Protein AF-A0A349K7P1-F1 (afdb_monomer)

Secondary structure (DSSP, 8-state):
-PBPPSS-GGG--SEEEEEE-TTS-EEEEEEETTEEEEEEEEEPTTS-EEE--S-PPPPSSSSGGG-SSEEEEE-TTS-EEEEEETTS-EEE--

Nearest PDB structures (foldseek):
  7sqc-assembly1_7C  TM=8.242E-01  e=5.932E-02  Chlamydomonas reinhardtii
  6t4r-assembly1_CCC  TM=4.465E-01  e=6.132E-03  Trypanosoma brucei
  7sqc-assembly1_7E  TM=5.269E-01  e=4.959E-02  Chlamydomonas reinhardtii
  6t4d-assembly1_A-2  TM=4.598E-01  e=1.907E-02  Plasmodium falciparum
  7sqc-assembly1_V0  TM=5.416E-01  e=1.144E-01  Chlamydomonas reinhardtii

Solvent-accessible surface area (backbone atoms only — not comparable to full-atom values): 5522 Å² total; per-residue (Å²): 113,54,71,46,75,79,86,60,58,72,72,23,48,74,15,32,43,76,47,74,45,97,84,51,33,32,37,43,26,27,25,40,81,40,35,86,34,56,64,32,43,25,33,38,74,87,70,49,78,42,77,53,65,88,64,73,80,75,57,49,57,98,42,89,91,56,36,76,48,40,50,76,42,61,50,98,85,74,45,68,35,32,34,37,35,79,88,70,51,71,48,80,45,131

pLDDT: mean 76.18, std 11.5, range [50.44, 93.12]

Mean predicted aligned error: 10.93 Å

Sequence (94 aa):
LPECEGTDYRQWTNCQGTMTLPDGNKYVGEWKDGQWHGQGTMTLPDGKLAWAENQLPECEGTDYRQWTNCQGTWNENNILTYMTWANGQKYVGE

Structure (mmCIF, N/CA/C/O backbone):
data_AF-A0A349K7P1-F1
#
_entry.id   AF-A0A349K7P1-F1
#
loop_
_atom_site.group_PDB
_atom_site.id
_atom_site.type_symbol
_atom_site.label_atom_id
_atom_site.label_alt_id
_atom_site.label_comp_id
_atom_site.label_asym_id
_atom_site.label_entity_id
_atom_site.label_seq_id
_atom_site.pdbx_PDB_ins_code
_atom_site.Cartn_x
_atom_site.Cartn_y
_atom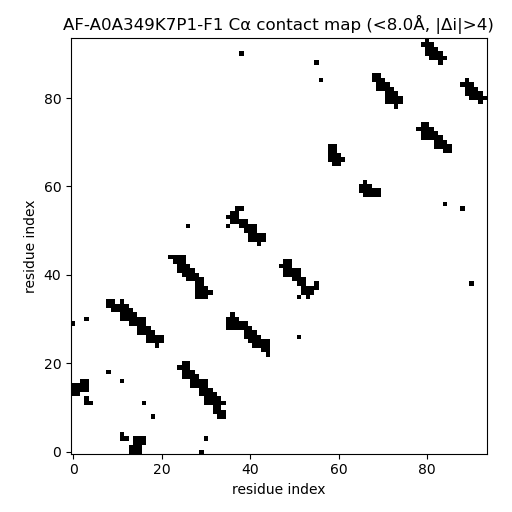_site.Cartn_z
_atom_site.occupancy
_atom_site.B_iso_or_equiv
_atom_site.auth_seq_id
_atom_site.auth_comp_id
_atom_site.auth_asym_id
_atom_site.auth_atom_id
_atom_site.pdbx_PDB_model_num
ATOM 1 N N . LEU A 1 1 ? 6.881 -4.599 10.678 1.00 74.38 1 LEU A N 1
ATOM 2 C CA . LEU A 1 1 ? 6.578 -3.651 11.783 1.00 74.38 1 LEU A CA 1
ATOM 3 C C . LEU A 1 1 ? 5.854 -4.426 12.888 1.00 74.38 1 LEU A C 1
ATOM 5 O O . LEU A 1 1 ? 5.404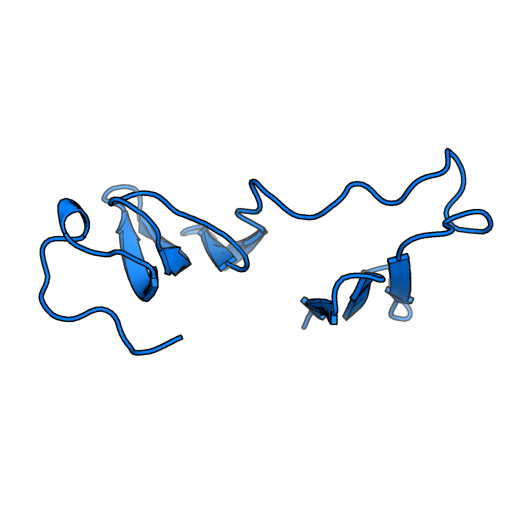 -5.525 12.578 1.00 74.38 1 LEU A O 1
ATOM 9 N N . PRO A 1 2 ? 5.774 -3.949 14.146 1.00 89.19 2 PRO A N 1
ATOM 10 C CA . PRO A 1 2 ? 4.893 -4.573 15.141 1.00 89.19 2 PRO A CA 1
ATOM 11 C C . PRO A 1 2 ? 3.429 -4.524 14.681 1.00 89.19 2 PRO A C 1
ATOM 13 O O . PRO A 1 2 ? 3.083 -3.687 13.843 1.00 89.19 2 PRO A O 1
ATOM 16 N N . GLU A 1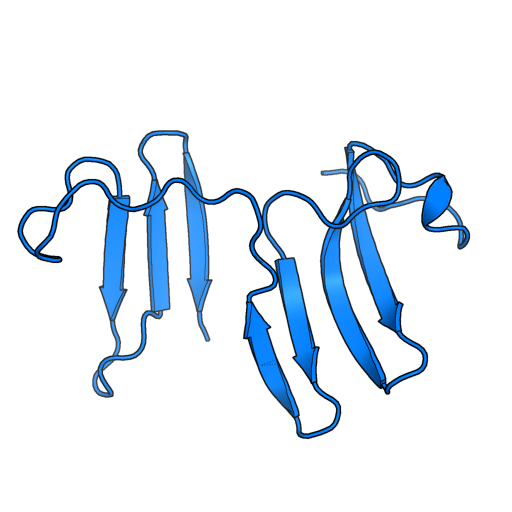 3 ? 2.576 -5.395 15.219 1.00 90.69 3 GLU A N 1
ATOM 17 C CA . GLU A 1 3 ? 1.134 -5.298 14.975 1.00 90.69 3 GLU A CA 1
ATOM 18 C C . GLU A 1 3 ? 0.574 -4.017 15.597 1.00 90.69 3 GLU A C 1
ATOM 20 O O . GLU A 1 3 ? 1.048 -3.542 16.631 1.00 90.69 3 GLU A O 1
ATOM 25 N N . CYS A 1 4 ? -0.402 -3.411 14.926 1.00 91.12 4 CYS A N 1
ATOM 26 C CA . CYS A 1 4 ? -1.067 -2.238 15.459 1.00 91.12 4 CYS A CA 1
ATOM 27 C C . CYS A 1 4 ? -1.929 -2.616 16.667 1.00 91.12 4 CYS A C 1
ATOM 29 O O . CYS A 1 4 ? -2.851 -3.422 16.563 1.00 91.12 4 CYS A O 1
ATOM 31 N N . GLU A 1 5 ? -1.635 -2.000 17.807 1.00 91.06 5 GLU A N 1
ATOM 32 C CA . GLU A 1 5 ? -2.364 -2.217 19.053 1.00 91.06 5 GLU A CA 1
ATOM 33 C C . GLU A 1 5 ? -3.660 -1.394 19.091 1.00 91.06 5 GLU A C 1
ATOM 35 O O . GLU A 1 5 ? -3.710 -0.235 18.668 1.00 91.06 5 GLU A O 1
ATOM 40 N N . GLY A 1 6 ? -4.717 -1.987 19.648 1.00 88.06 6 GLY A N 1
ATOM 41 C CA . GLY A 1 6 ? -6.023 -1.344 19.784 1.00 88.06 6 GLY A CA 1
ATOM 42 C C . GLY A 1 6 ? -6.822 -1.239 18.479 1.00 88.06 6 GLY A C 1
ATOM 43 O O . GLY A 1 6 ? -6.372 -1.609 17.399 1.00 88.06 6 GLY A O 1
ATOM 44 N N . THR A 1 7 ? -8.057 -0.749 18.587 1.00 85.06 7 THR A N 1
ATOM 45 C CA . THR A 1 7 ? -9.015 -0.681 17.467 1.00 85.06 7 THR A CA 1
ATOM 46 C C . THR A 1 7 ? -9.158 0.713 16.856 1.00 85.06 7 THR A C 1
ATOM 48 O O . THR A 1 7 ? -9.758 0.856 15.792 1.00 85.06 7 THR A O 1
ATOM 51 N N . ASP A 1 8 ? -8.630 1.751 17.512 1.00 90.56 8 ASP A N 1
ATOM 52 C CA . ASP A 1 8 ? -8.671 3.121 17.001 1.00 90.56 8 ASP A CA 1
ATOM 53 C C . ASP A 1 8 ? -7.489 3.362 16.062 1.00 90.56 8 ASP A C 1
ATOM 55 O O . ASP A 1 8 ? -6.404 3.763 16.489 1.00 90.56 8 ASP A O 1
ATOM 59 N N . TYR A 1 9 ? -7.715 3.137 14.766 1.00 85.94 9 TYR A N 1
ATOM 60 C CA . TYR A 1 9 ? -6.689 3.276 13.730 1.00 85.94 9 TYR A CA 1
ATOM 61 C C . TYR A 1 9 ? -6.024 4.658 13.713 1.00 85.94 9 TYR A C 1
ATOM 63 O O . TYR A 1 9 ? -4.898 4.783 13.254 1.00 85.94 9 TYR A O 1
ATOM 71 N N . ARG A 1 10 ? -6.664 5.698 14.266 1.00 90.12 10 ARG A N 1
ATOM 72 C CA . ARG A 1 10 ? -6.081 7.045 14.403 1.00 90.12 10 ARG A CA 1
ATOM 73 C C . ARG A 1 10 ? -4.840 7.086 15.299 1.00 90.12 10 ARG A C 1
ATOM 75 O O . ARG A 1 10 ? -4.085 8.049 15.225 1.00 90.12 10 ARG A O 1
ATOM 82 N N . GLN A 1 11 ? -4.632 6.070 16.137 1.00 92.69 11 GLN A N 1
ATOM 83 C CA . GLN A 1 11 ? -3.454 5.939 16.999 1.00 92.69 11 GLN A CA 1
ATOM 84 C C . GLN A 1 11 ? -2.370 5.037 16.402 1.00 92.69 11 GLN A C 1
ATOM 86 O O . GLN A 1 11 ? -1.268 4.953 16.942 1.00 92.69 11 GLN A O 1
ATOM 91 N N . TRP A 1 12 ? -2.663 4.360 15.293 1.00 93.12 12 TRP A N 1
ATOM 92 C CA . TRP A 1 12 ? -1.725 3.452 14.656 1.00 93.12 12 TRP A CA 1
ATOM 93 C C . TRP A 1 12 ? -0.587 4.239 14.013 1.00 93.12 12 TRP A C 1
ATOM 95 O O . TRP A 1 12 ? -0.789 5.058 13.113 1.00 93.12 12 TRP A O 1
ATOM 105 N N . THR A 1 13 ? 0.629 3.994 14.492 1.00 92.38 13 THR A N 1
ATOM 106 C CA . THR A 1 13 ? 1.838 4.602 13.947 1.00 92.38 13 THR A CA 1
ATOM 107 C C . THR A 1 13 ? 3.002 3.618 13.999 1.00 92.38 13 THR A C 1
ATOM 109 O O . THR A 1 13 ? 3.173 2.902 14.985 1.00 92.38 13 THR A O 1
ATOM 112 N N . ASN A 1 14 ? 3.783 3.557 12.917 1.00 89.69 14 ASN A N 1
ATOM 113 C CA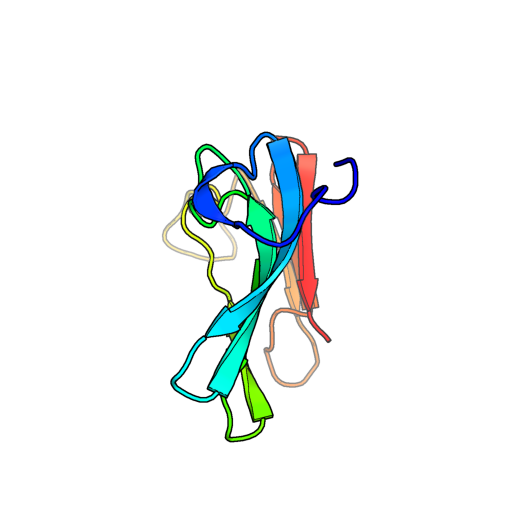 . ASN A 1 14 ? 4.888 2.617 12.713 1.00 89.69 14 ASN A CA 1
ATOM 114 C C . ASN A 1 14 ? 4.521 1.155 13.044 1.00 89.69 14 ASN A C 1
ATOM 116 O O . ASN A 1 14 ? 5.302 0.430 13.664 1.00 89.69 14 ASN A O 1
ATOM 120 N N . CYS A 1 15 ? 3.334 0.723 12.621 1.00 90.94 15 CYS A N 1
ATOM 121 C CA . CYS A 1 15 ? 2.806 -0.619 12.862 1.00 90.94 15 CYS A CA 1
ATOM 122 C C . CYS A 1 15 ? 2.175 -1.208 11.590 1.00 90.94 15 CYS A C 1
ATOM 124 O O . CYS A 1 15 ? 1.981 -0.504 10.600 1.00 90.94 15 CYS A O 1
ATOM 126 N N . GLN A 1 16 ? 1.889 -2.509 11.599 1.00 90.12 16 GLN A N 1
ATOM 127 C CA . GLN A 1 16 ? 1.139 -3.204 10.553 1.00 90.12 16 GLN A CA 1
ATOM 128 C C . GLN A 1 16 ? -0.231 -3.615 11.079 1.00 90.12 16 GLN A C 1
ATOM 130 O O . GLN A 1 16 ? -0.349 -4.212 12.146 1.00 90.12 16 GLN A O 1
ATOM 135 N N . GLY A 1 17 ? -1.274 -3.268 10.332 1.00 90.12 17 GLY A N 1
ATOM 136 C CA . GLY A 1 17 ? -2.650 -3.377 10.792 1.00 90.12 17 GLY A CA 1
ATOM 137 C C . GLY A 1 17 ? -3.615 -3.624 9.647 1.00 90.12 17 GLY A C 1
ATOM 138 O O . GLY A 1 17 ? -3.361 -3.271 8.492 1.00 90.12 17 GLY A O 1
ATOM 139 N N . THR A 1 18 ? -4.744 -4.235 9.987 1.00 90.25 18 THR A N 1
ATOM 140 C CA . THR A 1 18 ? -5.837 -4.490 9.049 1.00 90.25 18 THR A CA 1
ATOM 141 C C . THR A 1 18 ? -6.998 -3.559 9.361 1.00 90.25 18 THR A C 1
ATOM 143 O O . THR A 1 18 ? -7.544 -3.617 10.460 1.00 90.25 18 THR A O 1
ATOM 146 N N . MET A 1 19 ? -7.423 -2.746 8.395 1.00 88.00 19 MET A N 1
ATOM 147 C CA . MET A 1 19 ? -8.637 -1.937 8.508 1.00 88.00 19 MET A CA 1
ATOM 148 C C . MET A 1 19 ? -9.664 -2.382 7.480 1.00 88.00 19 MET A C 1
ATOM 150 O O . MET A 1 19 ? -9.361 -2.500 6.298 1.00 88.00 19 MET A O 1
ATOM 154 N N . THR A 1 20 ? -10.898 -2.581 7.933 1.00 88.06 20 THR A N 1
ATOM 155 C CA . THR A 1 20 ? -12.050 -2.725 7.040 1.00 88.06 20 THR A CA 1
ATOM 156 C C . THR A 1 20 ? -12.795 -1.400 7.024 1.00 88.06 20 THR A C 1
ATOM 158 O O . THR A 1 20 ? -13.216 -0.906 8.069 1.00 88.06 20 THR A O 1
ATOM 161 N N . LEU A 1 21 ? -12.895 -0.801 5.848 1.00 83.19 21 LEU A N 1
ATOM 162 C CA . LEU A 1 21 ? -13.631 0.423 5.603 1.00 83.19 21 LEU A CA 1
ATOM 163 C C . LEU A 1 21 ? -15.145 0.149 5.571 1.00 83.19 21 LEU A C 1
ATOM 165 O O . LEU A 1 21 ? -15.570 -0.967 5.260 1.00 83.19 21 LEU A O 1
ATOM 169 N N . PRO A 1 22 ? -15.984 1.165 5.846 1.00 84.44 22 PRO A N 1
ATOM 170 C CA . PRO A 1 22 ? -17.443 1.024 5.809 1.00 84.44 22 PRO A CA 1
ATOM 171 C C . PRO A 1 22 ? -18.014 0.627 4.440 1.00 84.44 22 PRO A C 1
ATOM 173 O O . PRO A 1 22 ? -19.121 0.103 4.370 1.00 84.44 22 PRO A O 1
ATOM 176 N N . ASP A 1 23 ? -17.277 0.885 3.361 1.00 81.31 23 ASP A N 1
ATOM 177 C CA . ASP A 1 23 ? -17.626 0.500 1.989 1.00 81.31 23 ASP A CA 1
ATOM 178 C C . ASP A 1 23 ? -17.315 -0.979 1.679 1.00 81.31 23 ASP A C 1
ATOM 180 O O . ASP A 1 23 ? -17.617 -1.455 0.587 1.00 81.31 23 ASP A O 1
ATOM 184 N N . GLY A 1 24 ? -16.752 -1.715 2.645 1.00 83.44 24 GLY A N 1
ATOM 185 C CA . GLY A 1 24 ? -16.354 -3.116 2.519 1.00 83.44 24 GLY A CA 1
ATOM 186 C C . GLY A 1 24 ? -14.939 -3.314 1.974 1.00 83.44 24 GLY A C 1
ATOM 187 O O . GLY A 1 24 ? -14.493 -4.457 1.872 1.0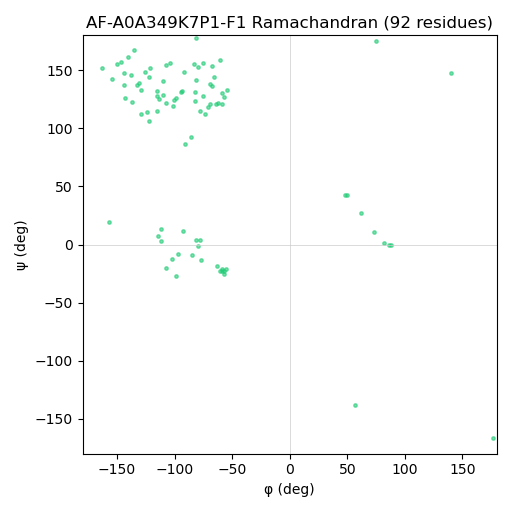0 83.44 24 GLY A O 1
ATOM 188 N N . ASN A 1 25 ? -14.213 -2.237 1.662 1.00 84.00 25 ASN A N 1
ATOM 189 C CA . ASN A 1 25 ? -12.806 -2.326 1.297 1.00 84.00 25 ASN A CA 1
ATOM 190 C C . ASN A 1 25 ? -11.981 -2.755 2.519 1.00 84.00 25 ASN A C 1
ATOM 192 O O . ASN A 1 25 ? -12.153 -2.237 3.620 1.00 84.00 25 ASN A O 1
ATOM 196 N N . LYS A 1 26 ? -11.039 -3.676 2.346 1.00 86.56 26 LYS A N 1
ATOM 197 C CA . LYS A 1 26 ? -10.142 -4.139 3.407 1.00 86.56 26 LYS A CA 1
ATOM 198 C C . LYS A 1 26 ? -8.709 -3.768 3.072 1.00 86.56 26 LYS A C 1
ATOM 200 O O . LYS A 1 26 ? -8.149 -4.307 2.131 1.00 86.56 26 LYS A O 1
ATOM 205 N N . TYR A 1 27 ? -8.095 -2.903 3.863 1.00 85.06 27 TYR A N 1
ATOM 206 C CA . TYR A 1 27 ? -6.672 -2.604 3.779 1.00 85.06 27 TYR A CA 1
ATOM 207 C C . TYR A 1 27 ? -5.884 -3.462 4.771 1.00 85.06 27 TYR A C 1
ATOM 209 O O . TYR A 1 27 ? -6.227 -3.517 5.952 1.00 85.06 27 TYR A O 1
ATOM 217 N N . VAL A 1 28 ? -4.817 -4.103 4.304 1.00 87.19 28 VAL A N 1
ATOM 218 C CA . VAL A 1 28 ? -3.822 -4.812 5.116 1.00 87.19 28 VAL A CA 1
ATOM 219 C C . VAL A 1 28 ? -2.466 -4.222 4.775 1.00 87.19 28 VAL A C 1
ATOM 221 O O . VAL A 1 28 ? -2.004 -4.379 3.648 1.00 87.19 28 VAL A O 1
ATOM 224 N N . GLY A 1 29 ? -1.822 -3.547 5.719 1.00 87.81 29 GLY A N 1
ATOM 225 C CA . GLY A 1 29 ? -0.548 -2.906 5.420 1.00 87.81 29 GLY A CA 1
ATOM 226 C C . GLY A 1 29 ? 0.022 -2.099 6.565 1.00 87.81 29 GLY A C 1
ATOM 227 O O . GLY A 1 29 ? -0.408 -2.228 7.714 1.00 87.81 29 GLY A O 1
ATOM 228 N N . GLU A 1 30 ? 1.019 -1.284 6.246 1.00 87.44 30 GLU A N 1
ATOM 229 C CA . GLU A 1 30 ? 1.669 -0.419 7.222 1.00 87.44 30 GLU A CA 1
ATOM 230 C C . GLU A 1 30 ? 0.841 0.841 7.492 1.00 87.44 30 GLU A C 1
ATOM 232 O O . GLU A 1 30 ? 0.050 1.313 6.666 1.00 87.44 30 GLU A O 1
ATOM 237 N N . TRP A 1 31 ? 1.024 1.361 8.700 1.00 87.81 31 TRP A N 1
ATOM 238 C CA . TRP A 1 31 ? 0.314 2.509 9.233 1.00 87.81 31 TRP A CA 1
ATOM 239 C C . TRP A 1 31 ? 1.283 3.483 9.865 1.00 87.81 31 TRP A C 1
ATOM 241 O O . TRP A 1 31 ? 2.192 3.097 10.607 1.00 87.81 31 TRP A O 1
ATOM 251 N N . LYS A 1 32 ? 1.053 4.763 9.598 1.00 87.38 32 LYS A N 1
ATOM 252 C CA . LYS A 1 32 ? 1.800 5.864 10.187 1.00 87.38 32 LYS A CA 1
ATOM 253 C C . LYS A 1 32 ? 0.860 7.028 10.440 1.00 87.38 32 LYS A C 1
ATOM 255 O O . LYS A 1 32 ? 0.162 7.463 9.530 1.00 87.38 32 LYS A O 1
ATOM 260 N N . ASP A 1 33 ? 0.846 7.514 11.676 1.00 88.69 33 ASP A N 1
ATOM 261 C CA . ASP A 1 33 ? 0.060 8.678 12.098 1.00 88.69 33 ASP A CA 1
ATOM 262 C C . ASP A 1 33 ? -1.421 8.598 11.670 1.00 88.69 33 ASP A C 1
ATOM 264 O O . ASP A 1 33 ? -2.008 9.557 11.164 1.00 88.69 33 ASP A O 1
ATOM 268 N N . GLY A 1 34 ? -2.013 7.410 11.833 1.00 86.25 34 GLY A N 1
ATOM 269 C CA . GLY A 1 34 ? -3.414 7.134 11.520 1.00 86.25 34 GLY A CA 1
ATOM 270 C C . GLY A 1 34 ? -3.759 7.038 10.035 1.00 86.25 34 GLY A C 1
ATOM 271 O O . GLY A 1 34 ? -4.937 7.013 9.679 1.00 86.25 34 GLY A O 1
ATOM 272 N N . GLN A 1 35 ? -2.751 6.987 9.168 1.00 83.88 35 GLN A N 1
ATOM 273 C CA . GLN A 1 35 ? -2.903 6.886 7.723 1.00 83.88 35 GLN A CA 1
ATOM 274 C C . GLN A 1 35 ? -2.208 5.633 7.196 1.00 83.88 35 GLN A C 1
ATOM 276 O O . GLN A 1 35 ? -1.222 5.160 7.769 1.00 83.88 35 GLN A O 1
ATOM 281 N N . TRP A 1 36 ? -2.719 5.109 6.082 1.00 82.75 36 TRP A N 1
ATOM 282 C CA . TRP A 1 36 ? -2.035 4.066 5.325 1.00 82.75 36 TRP A CA 1
ATOM 283 C C . TRP A 1 36 ? -0.673 4.581 4.881 1.00 82.75 36 TRP A C 1
ATOM 285 O O . TRP A 1 36 ? -0.550 5.680 4.335 1.00 82.75 36 TRP A O 1
ATOM 295 N N . HIS A 1 37 ? 0.352 3.788 5.141 1.00 76.31 37 HIS A N 1
ATOM 296 C CA . HIS A 1 37 ? 1.728 4.126 4.838 1.00 76.31 37 HIS A CA 1
ATOM 297 C C . HIS A 1 37 ? 2.454 2.888 4.325 1.00 76.31 37 HIS A C 1
ATOM 299 O O . HIS A 1 37 ? 1.992 1.776 4.548 1.00 76.31 37 HIS A O 1
ATOM 305 N N . GLY A 1 38 ? 3.588 3.079 3.649 1.00 68.06 38 GLY A N 1
ATOM 306 C CA . GLY A 1 38 ? 4.435 1.970 3.219 1.00 68.06 38 GLY A CA 1
ATOM 307 C C . GLY A 1 38 ? 3.706 0.943 2.349 1.00 68.06 38 GLY A C 1
ATOM 308 O O . GLY A 1 38 ? 2.954 1.306 1.446 1.00 68.06 38 GLY A O 1
ATOM 309 N N . GLN A 1 39 ? 3.983 -0.335 2.609 1.00 72.44 39 GLN A N 1
ATOM 310 C CA . GLN A 1 39 ? 3.427 -1.459 1.858 1.00 72.44 39 GLN A CA 1
ATOM 311 C C . GLN A 1 39 ? 2.033 -1.825 2.361 1.00 72.44 39 GLN A C 1
ATOM 313 O O . GLN A 1 39 ? 1.829 -2.051 3.558 1.00 72.44 39 GLN A O 1
ATOM 318 N N . GLY A 1 40 ? 1.087 -1.974 1.438 1.00 75.94 40 GLY A N 1
ATOM 319 C CA . GLY A 1 40 ? -0.251 -2.416 1.783 1.00 75.94 40 GLY A CA 1
ATOM 320 C C . GLY A 1 40 ? -1.063 -2.923 0.602 1.00 75.94 40 GLY A C 1
ATOM 321 O O . GLY A 1 40 ? -0.891 -2.518 -0.545 1.00 75.94 40 GLY A O 1
ATOM 322 N N . THR A 1 41 ? -1.977 -3.833 0.903 1.00 77.31 41 THR A N 1
ATOM 323 C CA . THR A 1 41 ? -2.936 -4.392 -0.046 1.00 77.31 41 THR A CA 1
ATOM 324 C C . THR A 1 41 ? -4.330 -3.944 0.352 1.00 77.31 41 THR A C 1
ATOM 326 O O . THR A 1 41 ? -4.755 -4.176 1.483 1.00 77.31 41 THR A O 1
ATOM 329 N N . MET A 1 42 ? -5.058 -3.324 -0.571 1.00 78.19 42 MET A N 1
ATOM 330 C CA . MET A 1 42 ? -6.485 -3.070 -0.433 1.00 78.19 42 MET A CA 1
ATOM 331 C C . MET A 1 42 ? -7.258 -4.146 -1.199 1.00 78.19 42 MET A C 1
ATOM 333 O O . MET A 1 42 ? -7.029 -4.392 -2.373 1.00 78.19 42 MET A O 1
ATOM 337 N N . THR A 1 43 ? -8.177 -4.826 -0.537 1.00 79.88 43 THR A N 1
ATOM 338 C CA . THR A 1 43 ? -9.134 -5.746 -1.148 1.00 79.88 43 THR A CA 1
ATOM 339 C C . THR A 1 43 ? -10.457 -5.018 -1.284 1.00 79.88 43 THR A C 1
ATOM 341 O O . THR A 1 43 ? -10.974 -4.503 -0.297 1.00 79.88 43 THR A O 1
ATOM 344 N N . LEU A 1 44 ? -10.996 -4.958 -2.490 1.00 78.44 44 LEU A N 1
ATOM 345 C CA . LEU A 1 44 ? -12.310 -4.399 -2.771 1.00 78.44 44 LEU A CA 1
ATOM 346 C C . LEU A 1 44 ? -13.404 -5.467 -2.512 1.00 78.44 44 LEU A C 1
ATOM 348 O O . LEU A 1 44 ? -13.116 -6.665 -2.586 1.00 78.44 44 LEU A O 1
ATOM 352 N N . PRO A 1 45 ? -14.660 -5.075 -2.216 1.00 76.56 45 PRO A N 1
ATOM 353 C CA . PRO A 1 45 ? -15.770 -5.991 -1.936 1.00 76.56 45 PRO A CA 1
ATOM 354 C C . PRO A 1 45 ? -16.068 -6.992 -3.055 1.00 76.56 45 PRO A C 1
ATOM 356 O O . PRO A 1 45 ? -16.620 -8.058 -2.802 1.00 76.56 45 PRO A O 1
ATOM 359 N N . ASP A 1 46 ? -15.718 -6.646 -4.294 1.00 77.25 46 ASP A N 1
ATOM 360 C CA . ASP A 1 46 ? -15.834 -7.501 -5.478 1.00 77.25 46 ASP A CA 1
ATOM 361 C C . ASP A 1 46 ? -14.706 -8.552 -5.574 1.00 77.25 46 ASP A C 1
ATOM 363 O O . ASP A 1 46 ? -14.641 -9.304 -6.545 1.00 77.25 46 ASP A O 1
ATOM 367 N N . GLY A 1 47 ? -13.826 -8.621 -4.568 1.00 61.62 47 GLY A N 1
ATOM 368 C CA . GLY A 1 47 ? -12.667 -9.512 -4.515 1.00 61.62 47 GLY A CA 1
ATOM 369 C C . GLY A 1 47 ? -11.456 -8.985 -5.282 1.00 61.62 47 GLY A C 1
ATOM 370 O O . GLY A 1 47 ? -10.423 -9.652 -5.327 1.00 61.62 47 GLY A O 1
ATOM 371 N N . LYS A 1 48 ? -11.547 -7.795 -5.884 1.00 63.28 48 LYS A N 1
ATOM 372 C CA . LYS A 1 48 ? -10.445 -7.199 -6.631 1.00 63.28 48 LYS A CA 1
ATOM 373 C C . LYS A 1 48 ? -9.393 -6.652 -5.670 1.00 63.28 48 LYS A C 1
ATOM 375 O O . LYS A 1 48 ? -9.687 -5.853 -4.786 1.00 63.28 48 LYS A O 1
ATOM 380 N N . LEU A 1 49 ? -8.142 -7.051 -5.868 1.00 59.31 49 LEU A N 1
ATOM 381 C CA . LEU A 1 49 ? -7.010 -6.478 -5.147 1.00 59.31 49 LEU A CA 1
ATOM 382 C C . LEU A 1 49 ? -6.593 -5.167 -5.830 1.00 59.31 49 LEU A C 1
ATOM 384 O O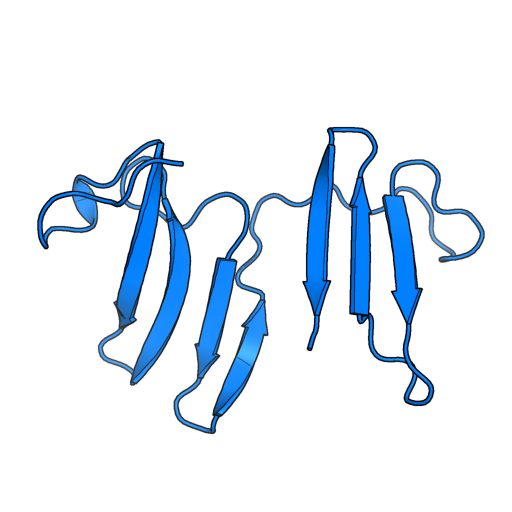 . LEU A 1 49 ? -6.324 -5.130 -7.030 1.00 59.31 49 LEU A O 1
ATOM 388 N N . ALA A 1 50 ? -6.576 -4.085 -5.063 1.00 57.56 50 ALA A N 1
ATOM 389 C CA . ALA A 1 50 ? -6.028 -2.788 -5.416 1.00 57.56 50 ALA A CA 1
ATOM 390 C C . ALA A 1 50 ? -4.849 -2.501 -4.480 1.00 57.56 50 ALA A C 1
ATOM 392 O O . ALA A 1 50 ? -4.954 -2.594 -3.262 1.00 57.56 50 ALA A O 1
ATOM 393 N N . TRP A 1 51 ? -3.695 -2.165 -5.030 1.00 59.69 51 TRP A N 1
ATOM 394 C CA . TRP A 1 51 ? -2.511 -1.841 -4.236 1.00 59.69 51 TRP A CA 1
ATOM 395 C C . TRP A 1 51 ? -2.695 -0.414 -3.719 1.00 59.69 51 TRP A C 1
ATOM 397 O O . TRP A 1 51 ? -2.827 0.527 -4.504 1.00 59.69 51 TRP A O 1
ATOM 407 N N . ALA A 1 52 ? -2.806 -0.261 -2.400 1.00 50.44 52 ALA A N 1
ATOM 408 C CA . ALA A 1 52 ? -2.912 1.046 -1.766 1.00 50.44 52 ALA A CA 1
ATOM 409 C C . ALA A 1 52 ? -1.493 1.493 -1.440 1.00 50.44 52 ALA A C 1
ATOM 411 O O . ALA A 1 52 ? -0.967 1.227 -0.365 1.00 50.44 52 ALA A O 1
ATOM 412 N N . GLU A 1 53 ? -0.862 2.115 -2.427 1.00 57.97 53 GLU A N 1
ATOM 413 C CA . GLU A 1 53 ? 0.551 2.431 -2.383 1.00 57.97 53 GLU A CA 1
ATOM 414 C C . GLU A 1 53 ? 0.730 3.927 -2.544 1.00 57.97 53 GLU A C 1
ATOM 416 O O . GLU A 1 53 ? 0.530 4.477 -3.623 1.00 57.97 53 GLU A O 1
ATOM 421 N N . ASN A 1 54 ? 1.065 4.600 -1.447 1.00 55.38 54 ASN A N 1
ATOM 422 C CA . ASN A 1 54 ? 1.280 6.041 -1.474 1.00 55.38 54 ASN A CA 1
ATOM 423 C C . ASN A 1 54 ? 2.739 6.437 -1.230 1.00 55.38 54 ASN A C 1
ATOM 425 O O . ASN A 1 54 ? 2.974 7.610 -0.965 1.00 55.38 54 ASN A O 1
ATOM 429 N N . GLN A 1 55 ? 3.706 5.500 -1.293 1.00 53.34 55 GLN A N 1
ATOM 430 C CA . GLN A 1 55 ? 5.145 5.787 -1.113 1.00 53.34 55 GLN A CA 1
ATOM 431 C C . GLN A 1 55 ? 6.133 4.776 -1.736 1.00 53.34 55 GLN A C 1
ATOM 433 O O . GLN A 1 55 ? 7.299 4.763 -1.331 1.00 53.34 55 GLN A O 1
ATOM 438 N N . LEU A 1 56 ? 5.755 3.934 -2.704 1.00 56.84 56 LEU A N 1
ATOM 439 C CA . LEU A 1 56 ? 6.828 3.262 -3.443 1.00 56.84 56 LEU A CA 1
ATOM 440 C C . LEU A 1 56 ? 7.578 4.267 -4.312 1.00 56.84 56 LEU A C 1
ATOM 442 O O . LEU A 1 56 ? 6.935 5.097 -4.959 1.00 56.84 56 LEU A O 1
ATOM 446 N N . PRO A 1 57 ? 8.917 4.188 -4.366 1.00 55.47 57 PRO A N 1
ATOM 447 C CA . PRO A 1 57 ? 9.673 4.947 -5.339 1.00 55.47 57 PRO A CA 1
ATOM 448 C C . PRO A 1 57 ? 9.168 4.582 -6.733 1.00 55.47 57 PRO A C 1
ATOM 450 O O . PRO A 1 57 ? 9.130 3.400 -7.093 1.00 55.47 57 PRO A O 1
ATOM 453 N N . GLU A 1 58 ? 8.791 5.586 -7.524 1.00 61.22 58 GLU A N 1
ATOM 454 C CA . GLU A 1 58 ? 8.600 5.359 -8.949 1.00 61.22 58 GLU A CA 1
ATOM 455 C C . GLU A 1 58 ? 9.888 4.752 -9.503 1.00 61.22 58 GLU A C 1
ATOM 457 O O . GLU A 1 58 ? 11.002 5.197 -9.194 1.00 61.22 58 GLU A O 1
ATOM 462 N N . CYS A 1 59 ? 9.731 3.691 -10.287 1.00 67.56 59 CYS A N 1
ATOM 463 C CA . CYS A 1 59 ? 10.842 3.165 -11.046 1.00 67.56 59 CYS A CA 1
ATOM 464 C C . CYS A 1 59 ? 11.366 4.277 -11.966 1.00 67.56 59 CYS A C 1
ATOM 466 O O . CYS A 1 59 ? 10.620 4.814 -12.783 1.00 67.56 59 CYS A O 1
ATOM 468 N N . GLU A 1 60 ? 12.632 4.654 -11.823 1.00 68.62 60 GLU A N 1
ATOM 469 C CA . GLU A 1 60 ? 13.237 5.705 -12.632 1.00 68.62 60 GLU A CA 1
ATOM 470 C C . GLU A 1 60 ? 13.483 5.177 -14.046 1.00 68.62 60 GLU A C 1
ATOM 472 O O . GLU A 1 60 ? 14.319 4.300 -14.258 1.00 68.62 60 GLU A O 1
ATOM 477 N N . GLY A 1 61 ? 12.744 5.712 -15.019 1.00 60.31 61 GLY A N 1
ATOM 478 C CA . GLY A 1 61 ? 12.885 5.379 -16.435 1.00 60.31 61 GLY A CA 1
ATOM 479 C C . GLY A 1 61 ? 11.535 5.271 -17.142 1.00 60.31 61 GLY A C 1
ATOM 480 O O . GLY A 1 61 ? 10.535 4.860 -16.562 1.00 60.31 61 GLY A O 1
ATOM 481 N N . THR A 1 62 ? 11.500 5.634 -18.422 1.00 55.06 62 THR A N 1
ATOM 482 C CA . THR A 1 62 ? 10.283 5.579 -19.254 1.00 55.06 62 THR A CA 1
ATOM 483 C C . THR A 1 62 ? 10.039 4.205 -19.886 1.00 55.06 62 THR A C 1
ATOM 485 O O . THR A 1 62 ? 8.980 3.977 -20.466 1.00 55.06 62 THR A O 1
ATOM 488 N N . ASP A 1 63 ? 11.007 3.291 -19.773 1.00 60.50 63 ASP A N 1
ATOM 489 C CA . ASP A 1 63 ? 10.964 1.916 -20.274 1.00 60.50 63 ASP A CA 1
ATOM 490 C C . ASP A 1 63 ? 11.349 0.965 -19.134 1.00 60.50 63 ASP A C 1
ATOM 492 O O . ASP A 1 63 ? 12.361 1.176 -18.465 1.00 60.50 63 ASP A O 1
ATOM 496 N N . TYR A 1 64 ? 10.571 -0.105 -18.943 1.00 59.50 64 TYR A N 1
ATOM 497 C CA . TYR A 1 64 ? 10.829 -1.142 -17.940 1.00 59.50 64 TYR A CA 1
ATOM 498 C C . TYR A 1 64 ? 12.202 -1.812 -18.099 1.00 59.50 64 TYR A C 1
ATOM 500 O O . TYR A 1 64 ? 12.755 -2.348 -17.143 1.00 59.50 64 TYR A O 1
ATOM 508 N N . ARG A 1 65 ? 12.785 -1.761 -19.303 1.00 63.16 65 ARG A N 1
ATOM 509 C CA . ARG A 1 65 ? 14.145 -2.240 -19.601 1.00 63.16 65 ARG A CA 1
ATOM 510 C C . ARG A 1 65 ? 15.243 -1.288 -19.134 1.00 63.16 65 ARG A C 1
ATOM 512 O O . ARG A 1 65 ? 16.412 -1.663 -19.150 1.00 63.16 65 ARG A O 1
ATOM 519 N N . GLN A 1 66 ? 14.882 -0.057 -18.784 1.00 63.72 66 GLN A N 1
ATOM 520 C CA . GLN A 1 66 ? 15.794 1.004 -18.363 1.00 63.72 66 GLN A CA 1
ATOM 521 C C . GLN A 1 66 ? 15.592 1.415 -16.903 1.00 63.72 66 GLN A C 1
ATOM 523 O O . GLN A 1 66 ? 16.216 2.377 -16.466 1.00 63.72 66 GLN A O 1
ATOM 528 N N . TRP A 1 67 ? 14.754 0.704 -16.145 1.00 72.75 67 TRP A N 1
ATOM 529 C CA . TRP A 1 67 ? 14.576 0.970 -14.724 1.00 72.75 67 TRP A CA 1
ATOM 530 C C . TRP A 1 67 ? 15.878 0.755 -13.955 1.00 72.75 67 TRP A C 1
ATOM 532 O O . TRP A 1 67 ? 16.469 -0.324 -13.983 1.00 72.75 67 TRP A O 1
ATOM 542 N N . THR A 1 68 ? 16.341 1.804 -13.280 1.00 72.94 68 THR A N 1
ATOM 543 C CA . THR A 1 68 ? 17.636 1.809 -12.582 1.00 72.94 68 THR A CA 1
ATOM 544 C C . THR A 1 68 ? 17.515 1.5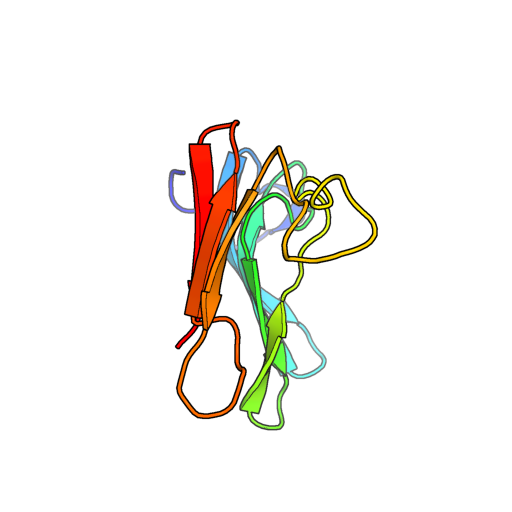50 -11.082 1.00 72.94 68 THR A C 1
ATOM 546 O O . THR A 1 68 ? 18.450 1.030 -10.476 1.00 72.94 68 THR A O 1
ATOM 549 N N . ASN A 1 69 ? 16.381 1.892 -10.467 1.00 75.50 69 ASN A N 1
ATOM 550 C CA . ASN A 1 69 ? 16.181 1.884 -9.012 1.00 75.50 69 ASN A CA 1
ATOM 551 C C . ASN A 1 69 ? 15.192 0.805 -8.521 1.00 75.50 69 ASN A C 1
ATOM 553 O O . ASN A 1 69 ? 14.918 0.736 -7.318 1.00 75.50 69 ASN A O 1
ATOM 557 N N . CYS A 1 70 ? 14.680 -0.036 -9.424 1.00 77.50 70 CYS A N 1
ATOM 558 C CA . CYS A 1 70 ? 13.767 -1.130 -9.115 1.00 77.50 70 CYS A CA 1
ATOM 559 C C . CYS A 1 70 ? 13.984 -2.334 -10.057 1.00 77.50 70 CYS A C 1
ATOM 561 O O . CYS A 1 70 ? 14.506 -2.188 -11.162 1.00 77.50 70 CYS A O 1
ATOM 563 N N . GLN A 1 71 ? 13.590 -3.533 -9.627 1.00 81.62 71 GLN A N 1
ATOM 564 C CA . GLN A 1 71 ? 13.667 -4.771 -10.408 1.00 81.62 71 GLN A CA 1
ATOM 565 C C . GLN A 1 71 ? 12.387 -5.578 -10.245 1.00 81.62 71 GLN A C 1
ATOM 567 O O . GLN A 1 71 ? 12.046 -5.934 -9.120 1.00 81.62 71 GLN A O 1
ATOM 572 N N . GLY A 1 72 ? 11.711 -5.873 -11.358 1.00 80.75 72 GLY A N 1
ATOM 573 C CA . GLY A 1 72 ? 10.443 -6.598 -11.383 1.00 80.75 72 GLY A CA 1
ATOM 574 C C . GLY A 1 72 ? 10.570 -8.027 -11.908 1.00 80.75 72 GLY A C 1
ATOM 575 O O . GLY A 1 72 ? 11.453 -8.330 -12.708 1.00 80.75 72 GLY A O 1
ATOM 576 N N . THR A 1 73 ? 9.660 -8.904 -11.493 1.00 79.00 73 THR A N 1
ATOM 577 C CA . THR A 1 73 ? 9.379 -10.181 -12.162 1.00 79.00 73 THR A CA 1
ATOM 578 C C . THR A 1 73 ? 7.910 -10.215 -12.548 1.00 79.00 73 THR A C 1
ATOM 580 O O . THR A 1 73 ? 7.073 -9.700 -11.807 1.00 79.00 73 THR A O 1
ATOM 583 N N . TRP A 1 74 ? 7.606 -10.810 -13.697 1.00 80.19 74 TRP A N 1
ATOM 584 C CA . TRP A 1 74 ? 6.249 -10.928 -14.216 1.00 80.19 74 TRP A CA 1
ATOM 585 C C . TRP A 1 74 ? 5.927 -12.392 -14.507 1.00 80.19 74 TRP A C 1
ATOM 587 O O . TRP A 1 74 ? 6.817 -13.155 -14.892 1.00 80.19 74 TRP A O 1
ATOM 597 N N . ASN A 1 75 ? 4.662 -12.775 -14.356 1.00 78.25 75 ASN A N 1
ATOM 598 C CA . ASN A 1 75 ? 4.179 -14.088 -14.773 1.00 78.25 75 ASN A CA 1
ATOM 599 C C . ASN A 1 75 ? 3.868 -14.143 -16.282 1.00 78.25 75 ASN A C 1
ATOM 601 O O . ASN A 1 75 ? 3.956 -13.149 -17.004 1.00 78.25 75 ASN A O 1
ATOM 605 N N . GLU A 1 76 ? 3.460 -15.325 -16.751 1.00 78.25 76 GLU A N 1
ATOM 606 C CA . GLU A 1 76 ? 3.101 -15.600 -18.152 1.00 78.25 76 GLU A CA 1
ATOM 607 C C . GLU A 1 76 ? 1.956 -14.729 -18.698 1.00 78.25 76 GLU A C 1
ATOM 609 O O . GLU A 1 76 ? 1.853 -14.526 -19.906 1.00 78.25 76 GLU A O 1
ATOM 614 N N . ASN A 1 77 ? 1.137 -14.157 -17.812 1.00 77.69 77 ASN A N 1
ATOM 615 C CA . ASN A 1 77 ? 0.037 -13.260 -18.157 1.00 77.69 77 ASN A CA 1
ATOM 616 C C . ASN A 1 77 ? 0.448 -11.775 -18.132 1.00 77.69 77 ASN A C 1
ATOM 618 O O . ASN A 1 77 ? -0.414 -10.902 -18.204 1.00 77.69 77 ASN A O 1
ATOM 622 N N . ASN A 1 78 ? 1.752 -11.474 -18.055 1.00 68.88 78 ASN A N 1
ATOM 623 C CA . ASN A 1 78 ? 2.318 -10.124 -17.923 1.00 68.88 78 ASN A CA 1
ATOM 624 C C . ASN A 1 78 ? 1.896 -9.387 -16.641 1.00 68.88 78 ASN A C 1
ATOM 626 O O . ASN A 1 78 ? 1.869 -8.156 -16.602 1.00 68.88 78 ASN A O 1
ATOM 630 N N . ILE A 1 79 ? 1.585 -10.126 -15.578 1.00 70.44 79 ILE A N 1
ATOM 631 C CA . ILE A 1 79 ? 1.258 -9.556 -14.268 1.00 70.44 79 ILE A CA 1
ATOM 632 C C . ILE A 1 79 ? 2.536 -9.505 -13.437 1.00 70.44 79 ILE A C 1
ATOM 634 O O . ILE A 1 79 ? 3.262 -10.494 -13.372 1.00 70.44 79 ILE A O 1
ATOM 638 N N . LEU A 1 80 ? 2.814 -8.362 -12.807 1.00 68.62 80 LEU A N 1
ATOM 639 C CA . LEU A 1 80 ? 3.940 -8.198 -11.887 1.00 68.62 80 LEU A CA 1
ATOM 640 C C . LEU A 1 80 ? 3.744 -9.109 -10.661 1.00 68.62 80 LEU A C 1
ATOM 642 O O . LEU A 1 80 ? 2.766 -8.958 -9.940 1.00 68.62 80 LEU A O 1
ATOM 646 N N . THR A 1 81 ? 4.680 -10.021 -10.411 1.00 75.19 81 THR A N 1
ATOM 647 C CA . THR A 1 81 ? 4.659 -10.979 -9.286 1.00 75.19 81 THR A CA 1
ATOM 648 C C . THR A 1 81 ? 5.669 -10.646 -8.197 1.00 75.19 81 THR A C 1
ATOM 650 O O . THR A 1 81 ? 5.556 -11.099 -7.063 1.00 75.19 81 THR A O 1
ATOM 653 N N . TYR A 1 82 ? 6.689 -9.854 -8.512 1.00 77.88 82 TYR A N 1
ATOM 654 C CA . TYR A 1 82 ? 7.676 -9.419 -7.529 1.00 77.88 82 TYR A CA 1
ATOM 655 C C . TYR A 1 82 ? 8.286 -8.102 -7.973 1.00 77.88 82 TYR A C 1
ATOM 657 O O . TYR A 1 82 ? 8.534 -7.940 -9.162 1.00 77.88 82 TYR A O 1
ATOM 665 N N . MET A 1 83 ? 8.571 -7.192 -7.049 1.00 80.56 83 MET A N 1
ATOM 666 C CA . MET A 1 83 ? 9.406 -6.020 -7.316 1.00 80.56 83 MET A CA 1
ATOM 667 C C . MET A 1 83 ? 10.352 -5.800 -6.141 1.00 80.56 83 MET A C 1
ATOM 669 O O . MET A 1 83 ? 9.966 -6.028 -5.003 1.00 80.56 83 MET A O 1
ATOM 673 N N . THR A 1 84 ? 11.566 -5.329 -6.382 1.00 79.00 84 THR A N 1
ATOM 674 C CA . THR A 1 84 ? 12.481 -4.846 -5.337 1.00 79.00 84 THR A CA 1
ATOM 675 C C . THR A 1 84 ? 13.040 -3.495 -5.707 1.00 79.00 84 THR A C 1
ATOM 677 O O . THR A 1 84 ? 13.433 -3.304 -6.852 1.00 79.00 84 THR A O 1
ATOM 680 N N . TRP A 1 85 ? 13.145 -2.595 -4.736 1.00 80.12 85 TRP A N 1
ATOM 681 C CA . TRP A 1 85 ? 13.750 -1.276 -4.897 1.00 80.12 85 TRP A CA 1
ATOM 682 C C . TRP A 1 85 ? 15.138 -1.221 -4.274 1.00 80.12 85 TRP A C 1
ATOM 684 O O . TRP A 1 85 ? 15.452 -1.952 -3.334 1.00 80.12 85 TRP A O 1
ATOM 694 N N . ALA A 1 86 ? 15.964 -0.294 -4.758 1.00 76.69 86 ALA A N 1
ATOM 695 C CA . ALA A 1 86 ? 17.316 -0.068 -4.247 1.00 76.69 86 ALA A CA 1
ATOM 696 C C . ALA A 1 86 ? 17.359 0.300 -2.747 1.00 76.69 86 ALA A C 1
ATOM 698 O O . ALA A 1 86 ? 18.368 0.078 -2.084 1.00 76.69 86 ALA A O 1
ATOM 699 N N . ASN A 1 87 ? 16.261 0.825 -2.193 1.00 66.31 87 ASN A N 1
ATOM 700 C CA . ASN A 1 87 ? 16.117 1.123 -0.764 1.00 66.31 87 ASN A CA 1
ATOM 701 C C . ASN A 1 87 ? 15.754 -0.111 0.095 1.00 66.31 87 ASN A C 1
ATOM 703 O O . ASN A 1 87 ? 15.525 0.026 1.295 1.00 66.31 87 ASN A O 1
ATOM 707 N N . GLY A 1 88 ? 15.687 -1.304 -0.506 1.00 66.19 88 GLY A N 1
ATOM 708 C CA . GLY A 1 88 ? 15.380 -2.563 0.171 1.00 66.19 88 GLY A CA 1
ATOM 709 C C . GLY A 1 88 ? 13.887 -2.874 0.309 1.00 66.19 88 GLY A C 1
ATOM 710 O O . 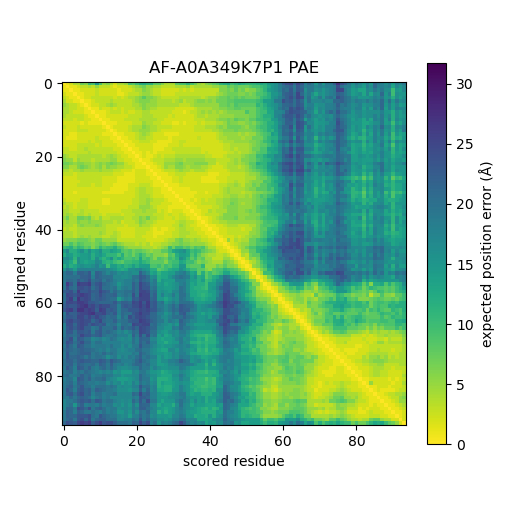GLY A 1 88 ? 13.543 -3.929 0.844 1.00 66.19 88 GLY A O 1
ATOM 711 N N . GLN A 1 89 ? 12.992 -2.005 -0.175 1.00 64.88 89 GLN A N 1
ATOM 712 C CA . GLN A 1 89 ? 11.568 -2.327 -0.255 1.00 64.88 89 GLN A CA 1
ATOM 713 C C . GLN A 1 89 ? 11.325 -3.429 -1.290 1.00 64.88 89 GLN A C 1
ATOM 715 O O . GLN A 1 89 ? 12.086 -3.585 -2.248 1.00 64.88 89 GLN A O 1
ATOM 720 N N . LYS A 1 90 ? 10.245 -4.190 -1.105 1.00 71.00 90 LYS A N 1
ATOM 721 C CA . LYS A 1 90 ? 9.827 -5.237 -2.036 1.00 71.00 90 LYS A CA 1
ATOM 722 C C . LYS A 1 90 ? 8.310 -5.343 -2.149 1.00 71.00 90 LYS A C 1
ATOM 724 O O . LYS A 1 90 ? 7.609 -5.151 -1.167 1.00 71.00 90 LYS A O 1
ATOM 729 N N . TYR A 1 91 ? 7.838 -5.713 -3.324 1.00 71.50 91 TYR A N 1
ATOM 730 C CA . TYR A 1 91 ? 6.469 -6.085 -3.636 1.00 71.50 91 TYR A CA 1
ATOM 731 C C . TYR A 1 91 ? 6.446 -7.582 -3.927 1.00 71.50 91 TYR A C 1
ATOM 733 O O . TYR A 1 91 ? 7.360 -8.101 -4.569 1.00 71.50 91 TYR A O 1
ATOM 741 N N . VAL A 1 92 ? 5.409 -8.268 -3.460 1.00 71.06 92 VAL A N 1
ATOM 742 C CA . VAL A 1 92 ? 5.133 -9.667 -3.789 1.00 71.06 92 VAL A CA 1
ATOM 743 C C . VAL A 1 92 ? 3.680 -9.719 -4.245 1.00 71.06 92 VAL A C 1
ATOM 745 O O . VAL A 1 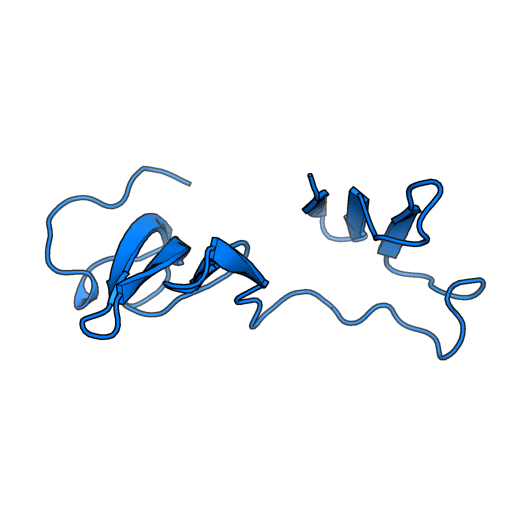92 ? 2.786 -9.435 -3.451 1.00 71.06 92 VAL A O 1
ATOM 748 N N . GLY A 1 93 ? 3.470 -10.003 -5.526 1.00 61.62 93 GLY A N 1
ATOM 749 C CA . GLY A 1 93 ? 2.159 -10.240 -6.123 1.00 61.62 93 GLY A CA 1
ATOM 750 C C . GLY A 1 93 ? 1.825 -11.730 -6.098 1.00 61.62 93 GLY A C 1
ATOM 751 O O . GLY A 1 93 ? 2.734 -12.560 -6.164 1.00 61.62 93 GLY A O 1
ATOM 752 N N . GLU A 1 94 ? 0.537 -12.054 -5.973 1.00 56.47 94 GLU A N 1
ATOM 753 C CA . GLU A 1 94 ? 0.013 -13.421 -6.131 1.00 56.47 94 GLU A CA 1
ATOM 754 C C . GLU A 1 94 ? -0.153 -13.806 -7.609 1.00 56.47 94 GLU A C 1
ATOM 756 O O . GLU A 1 94 ? -0.563 -12.938 -8.417 1.00 56.47 94 GLU A O 1
#

Radius of gyration: 14.94 Å; Cα contacts (8 Å, |Δi|>4): 181; chains: 1; bounding box: 35×24×40 Å

Foldseek 3Di:
DAAAPDDQLQPFAQHWYWDQDPQRKIKTAHHHNSDGADWIWIQHPVRDIDTPYDDDPDQPDPDLVPRDFKDFDADPVRHTQKMAGVVGDMDGHD